Protein AF-X1NXY9-F1 (afdb_monomer_lite)

Sequence (95 aa):
MILANTKKRFQNNLIDTFEARNRLGKLNLSGERTDLLIEEWEIDKLEDDALPSKTDVDKWFKLGLITQDYYKDHLRILGYSEIHADLYIQSSLIA

Secondary structure (DSSP, 8-state):
--HHHHHHHHHTTSS-HHHHHHHHHTTT--HHHHHHHHHHHHHHHHHHS-PPPHHHHHHHHHTTSS-HHHHHHHHHHTT--HHHHHHHHHHHHH-

Organism: NCBI:txid412755

Structure (mmCIF, N/CA/C/O backbone):
data_AF-X1NXY9-F1
#
_entry.id   AF-X1NXY9-F1
#
loop_
_atom_site.group_PDB
_atom_site.id
_atom_site.type_symbol
_atom_site.label_atom_id
_atom_site.label_alt_id
_atom_site.label_comp_id
_atom_site.label_asym_id
_atom_site.label_entity_id
_atom_site.label_seq_id
_atom_site.pdbx_PDB_ins_code
_atom_site.Cartn_x
_atom_site.Cartn_y
_atom_site.Cartn_z
_atom_site.occupancy
_atom_site.B_iso_or_equiv
_atom_site.auth_seq_id
_atom_site.auth_comp_id
_atom_site.auth_asym_id
_atom_site.auth_atom_id
_atom_site.pdbx_PDB_model_num
ATOM 1 N N . MET A 1 1 ? 7.863 -9.099 -24.853 1.00 66.25 1 MET A N 1
ATOM 2 C CA . MET A 1 1 ? 8.518 -10.355 -24.414 1.00 66.25 1 MET A CA 1
ATOM 3 C C . MET A 1 1 ? 9.505 -10.190 -23.249 1.00 66.25 1 MET A C 1
ATOM 5 O O . MET A 1 1 ? 9.592 -11.121 -22.468 1.00 66.25 1 MET A O 1
ATOM 9 N N . ILE A 1 2 ? 10.172 -9.044 -23.036 1.00 81.75 2 ILE A N 1
ATOM 10 C CA . ILE A 1 2 ? 10.970 -8.799 -21.805 1.00 81.75 2 ILE A CA 1
ATOM 11 C C . ILE A 1 2 ? 10.177 -7.991 -20.766 1.00 81.75 2 ILE A C 1
ATOM 13 O O . ILE A 1 2 ? 10.094 -8.406 -19.618 1.00 81.75 2 ILE A O 1
ATOM 17 N N . LEU A 1 3 ? 9.502 -6.914 -21.189 1.00 88.19 3 LEU A N 1
ATOM 18 C CA . LEU A 1 3 ? 8.692 -6.049 -20.317 1.00 88.19 3 LEU A CA 1
ATOM 19 C C . LEU A 1 3 ? 7.669 -6.831 -19.473 1.00 88.19 3 LEU A C 1
ATOM 21 O O . LEU A 1 3 ? 7.708 -6.775 -18.251 1.00 88.19 3 LEU A O 1
ATOM 25 N N . ALA A 1 4 ? 6.817 -7.631 -20.123 1.00 89.44 4 ALA A N 1
ATOM 26 C CA . ALA A 1 4 ? 5.794 -8.433 -19.447 1.00 89.44 4 ALA A CA 1
ATOM 27 C C . ALA A 1 4 ? 6.376 -9.477 -18.472 1.00 89.44 4 ALA A C 1
ATOM 29 O O . ALA A 1 4 ? 5.778 -9.762 -17.440 1.00 89.44 4 ALA A O 1
ATOM 30 N N . ASN A 1 5 ? 7.550 -10.046 -18.776 1.00 93.44 5 ASN A N 1
ATOM 31 C CA . ASN A 1 5 ? 8.211 -10.992 -17.876 1.00 93.44 5 ASN A CA 1
ATOM 32 C C . ASN A 1 5 ? 8.804 -10.281 -16.651 1.00 93.44 5 ASN A C 1
ATOM 34 O O . ASN A 1 5 ? 8.671 -10.788 -15.539 1.00 93.44 5 ASN A O 1
ATOM 38 N N . THR A 1 6 ? 9.418 -9.111 -16.851 1.00 93.12 6 THR A N 1
ATOM 39 C CA . THR A 1 6 ? 9.929 -8.265 -15.766 1.00 93.12 6 THR A CA 1
ATOM 40 C C . THR A 1 6 ? 8.790 -7.800 -14.861 1.00 93.12 6 THR A C 1
ATOM 42 O O . THR A 1 6 ? 8.895 -8.015 -13.659 1.00 93.12 6 THR A O 1
ATOM 45 N N . LYS A 1 7 ? 7.683 -7.292 -15.431 1.00 93.12 7 LYS A N 1
ATOM 46 C CA . LYS A 1 7 ? 6.466 -6.911 -14.692 1.00 93.12 7 LYS A CA 1
ATOM 47 C C . LYS A 1 7 ? 5.978 -8.060 -13.811 1.00 93.12 7 LYS A C 1
ATOM 49 O O . LYS A 1 7 ? 5.940 -7.932 -12.593 1.00 93.12 7 LYS A O 1
ATOM 54 N N . LYS A 1 8 ? 5.746 -9.236 -14.410 1.00 91.25 8 LYS A N 1
ATOM 55 C CA . LYS A 1 8 ? 5.287 -10.424 -13.677 1.00 91.25 8 LYS A CA 1
ATOM 56 C C . LYS A 1 8 ? 6.237 -10.816 -12.542 1.00 91.25 8 LYS A C 1
ATOM 58 O O . LYS A 1 8 ? 5.788 -11.141 -11.450 1.00 91.25 8 LYS A O 1
ATOM 63 N N . ARG A 1 9 ? 7.552 -10.813 -12.781 1.00 92.56 9 ARG A N 1
ATOM 64 C CA . ARG A 1 9 ? 8.546 -11.143 -11.745 1.00 92.56 9 ARG A CA 1
ATOM 65 C C . ARG A 1 9 ? 8.552 -10.128 -10.605 1.00 92.56 9 ARG A C 1
ATOM 67 O O . ARG A 1 9 ? 8.681 -10.541 -9.459 1.00 92.56 9 ARG A O 1
ATOM 74 N N . PHE A 1 10 ? 8.418 -8.845 -10.922 1.00 92.31 10 PHE A N 1
ATOM 75 C CA . PHE A 1 10 ? 8.379 -7.769 -9.939 1.00 92.31 10 PHE A CA 1
ATOM 76 C C . PHE A 1 10 ? 7.125 -7.860 -9.059 1.00 92.31 10 PHE A C 1
ATOM 78 O O . PHE A 1 10 ? 7.244 -7.934 -7.840 1.00 92.31 10 PHE A O 1
ATOM 85 N N . GLN A 1 11 ? 5.942 -7.991 -9.671 1.00 89.50 11 GLN A N 1
ATOM 86 C CA . GLN A 1 11 ? 4.668 -8.149 -8.953 1.00 89.50 11 GLN A CA 1
ATOM 87 C C . GLN A 1 11 ? 4.674 -9.367 -8.015 1.00 89.50 11 GLN A C 1
ATOM 89 O O . GLN A 1 11 ? 4.184 -9.300 -6.898 1.00 89.50 11 GLN A O 1
ATOM 94 N N . ASN A 1 12 ? 5.320 -10.466 -8.423 1.00 88.00 12 ASN A N 1
ATOM 95 C CA . ASN A 1 12 ? 5.438 -11.684 -7.614 1.00 88.00 12 ASN A CA 1
ATOM 96 C C . ASN A 1 12 ? 6.610 -11.661 -6.606 1.00 88.00 12 ASN A C 1
ATOM 98 O O . ASN A 1 12 ? 7.015 -12.722 -6.133 1.00 88.00 12 ASN A O 1
ATOM 102 N N . ASN A 1 13 ? 7.197 -10.498 -6.297 1.00 88.19 13 ASN A N 1
ATOM 103 C CA . ASN A 1 13 ? 8.327 -10.359 -5.364 1.00 88.19 13 ASN A CA 1
ATOM 104 C C . ASN A 1 13 ? 9.586 -11.181 -5.732 1.00 88.19 13 ASN A C 1
ATOM 106 O O . ASN A 1 13 ? 10.435 -11.439 -4.882 1.00 88.19 13 ASN A O 1
ATOM 110 N N . LEU A 1 14 ? 9.736 -11.609 -6.992 1.00 92.19 14 LEU A N 1
ATOM 111 C CA . LEU A 1 14 ? 10.882 -12.416 -7.445 1.00 92.19 14 LEU A CA 1
ATOM 112 C C . LEU A 1 14 ? 12.109 -11.565 -7.792 1.00 92.19 14 LEU A C 1
ATOM 114 O O . LEU A 1 14 ? 13.198 -12.108 -7.987 1.00 92.19 14 LEU A O 1
ATOM 118 N N . ILE A 1 15 ? 11.914 -10.258 -7.957 1.00 93.56 15 ILE A N 1
ATOM 119 C CA . ILE A 1 15 ? 12.953 -9.256 -8.196 1.00 93.56 15 ILE A CA 1
ATOM 120 C C . ILE A 1 15 ? 12.577 -7.972 -7.453 1.00 93.56 15 ILE A C 1
ATOM 122 O O . ILE A 1 15 ? 11.392 -7.669 -7.315 1.00 93.56 15 ILE A O 1
ATOM 126 N N . ASP A 1 16 ? 13.578 -7.220 -7.008 1.00 92.94 16 ASP A N 1
ATOM 127 C CA . ASP A 1 16 ? 13.392 -5.906 -6.396 1.00 92.94 16 ASP A CA 1
ATOM 128 C C . ASP A 1 16 ? 13.367 -4.781 -7.447 1.00 92.94 16 ASP A C 1
ATOM 130 O O . ASP A 1 16 ? 13.530 -5.000 -8.656 1.00 92.94 16 ASP A O 1
ATOM 134 N N . THR A 1 17 ? 13.166 -3.550 -6.981 1.00 91.38 17 THR A N 1
ATOM 135 C CA . THR A 1 17 ? 13.104 -2.359 -7.830 1.00 91.38 17 THR A CA 1
ATOM 136 C C . THR A 1 17 ? 14.415 -2.102 -8.580 1.00 91.38 17 THR A C 1
ATOM 138 O O . THR A 1 17 ? 14.393 -1.648 -9.724 1.00 91.38 17 THR A O 1
ATOM 141 N N . PHE A 1 18 ? 15.570 -2.408 -7.982 1.00 92.38 18 PHE A N 1
ATOM 142 C CA . PHE A 1 18 ? 16.873 -2.218 -8.625 1.00 92.38 18 PHE A CA 1
ATOM 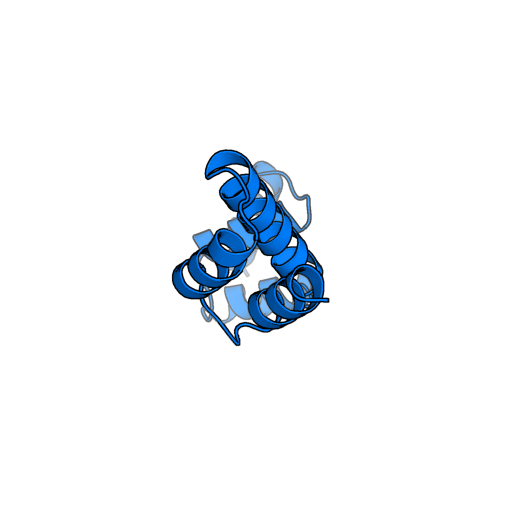143 C C . PHE A 1 18 ? 17.056 -3.182 -9.805 1.00 92.38 18 PHE A C 1
ATOM 145 O O . PHE A 1 18 ? 17.397 -2.767 -10.915 1.00 92.38 18 PHE A O 1
ATOM 152 N N . GLU A 1 19 ? 16.755 -4.461 -9.600 1.00 93.38 19 GLU A N 1
ATOM 153 C CA . GLU A 1 19 ? 16.813 -5.494 -10.631 1.00 93.38 19 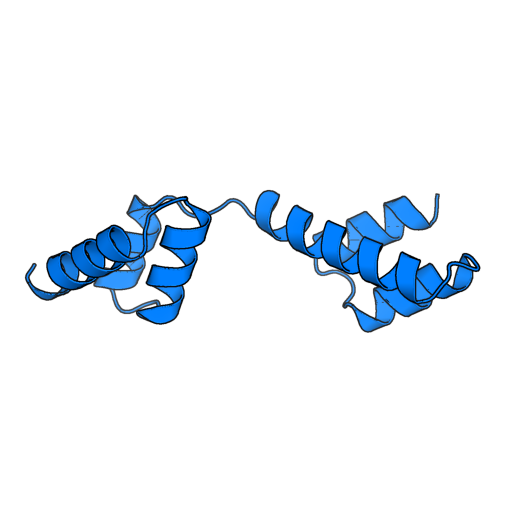GLU A CA 1
ATOM 154 C C . GLU A 1 19 ? 15.768 -5.253 -11.735 1.00 93.38 19 GLU A C 1
ATOM 156 O O . GLU A 1 19 ? 16.056 -5.446 -12.922 1.00 93.38 19 GLU A O 1
ATOM 161 N N . ALA A 1 20 ? 14.574 -4.768 -11.380 1.00 93.62 20 ALA A N 1
ATOM 162 C CA . ALA A 1 20 ? 13.560 -4.360 -12.349 1.00 93.62 20 ALA A CA 1
ATOM 163 C C . ALA A 1 20 ? 14.048 -3.194 -13.228 1.00 93.62 20 ALA A C 1
ATOM 165 O O . ALA A 1 20 ? 14.003 -3.305 -14.458 1.00 93.62 20 ALA A O 1
ATOM 166 N N . ARG A 1 21 ? 14.612 -2.131 -12.630 1.00 92.75 21 ARG A N 1
ATOM 167 C CA . ARG A 1 21 ? 15.213 -1.000 -13.362 1.00 92.75 21 ARG A CA 1
ATOM 168 C C . ARG A 1 21 ? 16.354 -1.445 -14.277 1.00 92.75 21 ARG A C 1
ATOM 170 O O . ARG A 1 21 ? 16.379 -1.064 -15.445 1.00 92.75 21 ARG A O 1
ATOM 177 N N . ASN A 1 22 ? 17.247 -2.318 -13.808 1.00 91.88 22 ASN A N 1
ATOM 178 C CA . ASN A 1 22 ? 18.338 -2.859 -14.630 1.00 91.88 22 ASN A CA 1
ATOM 179 C C . ASN A 1 22 ? 17.832 -3.634 -15.853 1.00 91.88 22 ASN A C 1
ATOM 181 O O . ASN A 1 22 ? 18.409 -3.554 -16.939 1.00 91.88 22 ASN A O 1
ATOM 185 N N . ARG A 1 23 ? 16.746 -4.400 -15.703 1.00 91.75 23 ARG A N 1
ATOM 186 C CA . ARG A 1 23 ? 16.121 -5.135 -16.814 1.00 91.75 23 ARG A CA 1
ATOM 187 C C . ARG A 1 23 ? 15.414 -4.205 -17.793 1.00 91.75 23 ARG A C 1
ATOM 189 O O . ARG A 1 23 ? 15.486 -4.449 -18.995 1.00 91.75 23 ARG A O 1
ATOM 196 N N . LEU A 1 24 ? 14.761 -3.159 -17.292 1.00 90.38 24 LEU A N 1
ATOM 197 C CA . LEU A 1 24 ? 14.115 -2.126 -18.101 1.00 90.38 24 LEU A CA 1
ATOM 198 C C . LEU A 1 24 ? 15.133 -1.268 -18.865 1.00 90.38 24 LEU A C 1
ATOM 200 O O . LEU A 1 24 ? 14.911 -0.967 -20.035 1.00 90.38 24 LEU A O 1
ATOM 204 N N . GLY A 1 25 ? 16.290 -0.972 -18.268 1.00 86.50 25 GLY A N 1
ATOM 205 C CA . GLY A 1 25 ? 17.378 -0.235 -18.919 1.00 86.50 25 GLY A CA 1
ATOM 206 C C . GLY A 1 25 ? 17.913 -0.923 -20.181 1.00 86.50 25 GLY A C 1
ATOM 207 O O . GLY A 1 25 ? 18.290 -0.256 -21.140 1.00 86.50 25 GLY A O 1
ATOM 208 N N . LYS A 1 26 ? 17.841 -2.260 -20.254 1.00 87.75 26 LYS A N 1
ATOM 209 C CA . LYS A 1 26 ? 18.199 -3.038 -21.460 1.00 87.75 26 LYS A CA 1
ATOM 210 C C . LYS A 1 26 ? 17.241 -2.821 -22.640 1.00 87.75 26 LYS A C 1
ATOM 212 O O . LYS A 1 26 ? 17.517 -3.300 -23.736 1.00 87.75 26 LYS A O 1
ATOM 217 N N . LEU A 1 27 ? 16.117 -2.137 -22.422 1.00 86.31 27 LEU A N 1
ATOM 218 C CA . LEU A 1 27 ? 15.113 -1.820 -23.439 1.00 86.31 27 LEU A CA 1
ATOM 219 C C . LEU A 1 27 ? 15.272 -0.402 -24.019 1.00 86.31 27 LEU A C 1
ATOM 221 O O . LEU A 1 27 ? 14.394 0.030 -24.762 1.00 86.31 27 LEU A O 1
ATOM 225 N N . ASN A 1 28 ? 16.361 0.316 -23.701 1.00 83.69 28 ASN A N 1
ATOM 226 C CA . ASN A 1 28 ? 16.596 1.712 -24.110 1.00 83.69 28 ASN A CA 1
ATOM 227 C C . ASN A 1 28 ? 15.434 2.661 -23.747 1.00 83.69 28 ASN A C 1
ATOM 229 O O . ASN A 1 28 ? 15.124 3.604 -24.477 1.00 83.69 28 ASN A O 1
ATOM 233 N N . LEU A 1 29 ? 14.768 2.403 -22.619 1.00 83.75 29 LEU A N 1
ATOM 234 C CA . LEU A 1 29 ? 13.770 3.312 -22.060 1.00 83.75 29 LEU A CA 1
ATOM 235 C C . LEU A 1 29 ? 14.467 4.502 -21.391 1.00 83.75 29 LEU A C 1
ATOM 237 O O . LEU A 1 29 ? 15.572 4.367 -20.866 1.00 83.75 29 LEU A O 1
ATOM 241 N N . SER A 1 30 ? 13.815 5.666 -21.385 1.00 88.69 30 SER A N 1
ATOM 242 C CA . SER A 1 30 ? 14.272 6.785 -20.557 1.00 88.69 30 SER A CA 1
ATOM 243 C C . SER A 1 30 ? 14.137 6.439 -19.069 1.00 88.69 30 SER A C 1
ATOM 245 O O . SER A 1 30 ? 13.314 5.598 -18.691 1.00 88.69 30 SER A O 1
ATOM 247 N N . GLY A 1 31 ? 14.925 7.108 -18.220 1.00 88.19 31 GLY A N 1
ATOM 248 C CA . GLY A 1 31 ? 14.805 6.978 -16.762 1.00 88.19 31 GLY A CA 1
ATOM 249 C C . GLY A 1 31 ? 13.382 7.276 -16.286 1.00 88.19 31 GLY A C 1
ATOM 250 O O . GLY A 1 31 ? 12.773 6.446 -15.629 1.00 88.19 31 GLY A O 1
ATOM 251 N N . GLU A 1 32 ? 12.795 8.368 -16.778 1.00 90.88 32 GLU A N 1
ATOM 252 C CA . GLU A 1 32 ? 11.410 8.762 -16.489 1.00 90.88 32 GLU A CA 1
ATOM 253 C C . GLU A 1 32 ? 10.382 7.672 -16.837 1.00 90.88 32 GLU A C 1
ATOM 255 O O . GLU A 1 32 ? 9.532 7.331 -16.021 1.00 90.88 32 GLU A O 1
ATOM 260 N N . ARG A 1 33 ? 10.478 7.055 -18.025 1.00 90.25 33 ARG A N 1
ATOM 261 C CA . ARG A 1 33 ? 9.579 5.948 -18.399 1.00 90.25 33 ARG A CA 1
ATOM 262 C C . ARG A 1 33 ? 9.785 4.716 -17.530 1.00 90.25 33 ARG A C 1
ATOM 264 O O . ARG A 1 33 ? 8.845 3.964 -17.309 1.00 90.25 33 ARG A O 1
ATOM 271 N N . THR A 1 34 ? 11.017 4.484 -17.092 1.00 93.19 34 THR A N 1
ATOM 272 C CA . THR A 1 34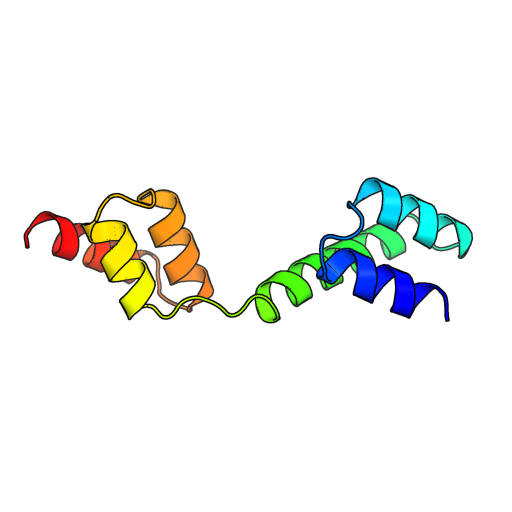 ? 11.341 3.375 -16.197 1.00 93.19 34 THR A CA 1
ATOM 273 C C . THR A 1 34 ? 10.688 3.596 -14.838 1.00 93.19 34 THR A C 1
ATOM 275 O O . THR A 1 34 ? 10.075 2.672 -14.319 1.00 93.19 34 THR A O 1
ATOM 278 N N . ASP A 1 35 ? 10.767 4.809 -14.297 1.00 92.81 35 ASP A N 1
ATOM 279 C CA . ASP A 1 35 ? 10.172 5.137 -13.003 1.00 92.81 35 ASP A CA 1
ATOM 280 C C . ASP A 1 35 ? 8.640 5.072 -13.042 1.00 92.81 35 ASP A C 1
ATOM 282 O O . ASP A 1 35 ? 8.057 4.445 -12.163 1.00 92.81 35 ASP A O 1
ATOM 286 N N . LEU A 1 36 ? 8.001 5.581 -14.103 1.00 94.31 36 LEU A N 1
ATOM 287 C CA . LEU A 1 36 ? 6.546 5.458 -14.284 1.00 94.31 36 LEU A CA 1
ATOM 288 C C . LEU A 1 36 ? 6.075 3.997 -14.344 1.00 94.31 36 LEU A C 1
ATOM 290 O O . LEU A 1 36 ? 5.046 3.655 -13.774 1.00 94.31 36 LEU A O 1
ATOM 294 N N . LEU A 1 37 ? 6.827 3.120 -15.019 1.00 94.12 37 LEU A N 1
ATOM 295 C CA . LEU A 1 37 ? 6.499 1.692 -15.071 1.00 94.12 37 LEU A CA 1
ATOM 296 C C . LEU A 1 37 ? 6.646 1.021 -13.705 1.00 94.12 37 LEU A C 1
ATOM 298 O O . LEU A 1 37 ? 5.849 0.156 -13.366 1.00 94.12 37 LEU A O 1
ATOM 302 N N . ILE A 1 38 ? 7.672 1.387 -12.936 1.00 93.81 38 ILE A N 1
ATOM 303 C CA . ILE A 1 38 ? 7.858 0.857 -11.585 1.00 93.81 38 ILE A CA 1
ATOM 304 C C . ILE A 1 38 ? 6.702 1.290 -10.680 1.00 93.81 38 ILE A C 1
ATOM 306 O O . ILE A 1 38 ? 6.144 0.439 -9.997 1.00 93.81 38 ILE A O 1
ATOM 310 N N . GLU A 1 39 ? 6.318 2.568 -10.717 1.00 92.81 39 GLU A N 1
ATOM 311 C CA . GLU A 1 39 ? 5.181 3.093 -9.954 1.00 92.81 39 GLU A CA 1
ATOM 312 C C . GLU A 1 39 ? 3.876 2.372 -10.322 1.00 92.81 39 GLU A C 1
ATOM 314 O O . GLU A 1 39 ? 3.179 1.877 -9.439 1.00 92.81 39 GLU A O 1
ATOM 319 N N . GLU A 1 40 ? 3.591 2.213 -11.622 1.00 91.56 40 GLU A N 1
ATOM 320 C CA . GLU A 1 40 ? 2.439 1.438 -12.108 1.00 91.56 40 GLU A CA 1
ATOM 321 C C . GLU A 1 40 ? 2.442 0.013 -11.534 1.00 91.56 40 GLU A C 1
ATOM 323 O O . GLU A 1 40 ? 1.426 -0.473 -11.048 1.00 91.56 40 GLU A O 1
ATOM 328 N N . TRP A 1 41 ? 3.586 -0.675 -11.552 1.00 92.94 41 TRP A N 1
ATOM 329 C CA . TRP A 1 41 ? 3.646 -2.064 -11.095 1.00 92.94 41 TRP A CA 1
ATOM 330 C C . TRP A 1 41 ? 3.583 -2.205 -9.575 1.00 92.94 41 TRP A C 1
ATOM 332 O O . TRP A 1 41 ? 3.165 -3.255 -9.089 1.00 92.94 41 TRP A O 1
ATOM 342 N N . GLU A 1 42 ? 4.024 -1.195 -8.824 1.00 88.31 42 GLU A N 1
ATOM 343 C CA . GLU A 1 42 ? 3.838 -1.136 -7.373 1.00 88.31 42 GLU A CA 1
ATOM 344 C C . GLU A 1 42 ? 2.358 -0.964 -7.024 1.00 88.31 42 GLU A C 1
ATOM 346 O O . GLU A 1 42 ? 1.875 -1.649 -6.123 1.00 88.31 42 GLU A O 1
ATOM 351 N N . ILE A 1 43 ? 1.626 -0.142 -7.782 1.00 85.31 43 IL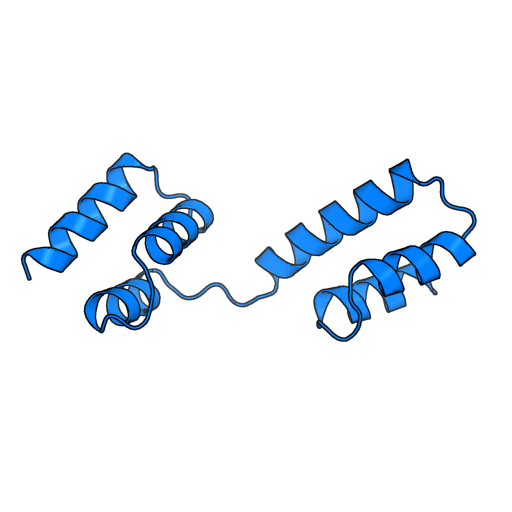E A N 1
ATOM 352 C CA . ILE A 1 43 ? 0.169 -0.006 -7.655 1.00 85.31 43 ILE A CA 1
ATOM 353 C C . ILE A 1 43 ? -0.519 -1.336 -7.977 1.00 85.31 43 ILE A C 1
ATOM 355 O O . ILE A 1 43 ? -1.268 -1.843 -7.147 1.00 85.31 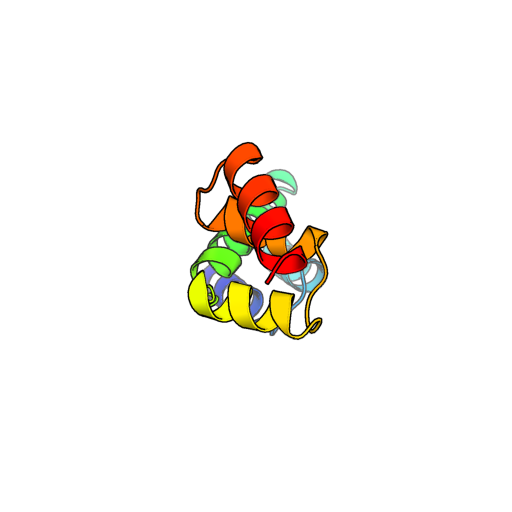43 ILE A O 1
ATOM 359 N N . ASP A 1 44 ? -0.206 -1.956 -9.118 1.00 84.50 44 ASP A N 1
ATOM 360 C CA . ASP A 1 44 ? -0.818 -3.234 -9.507 1.00 84.50 44 ASP A CA 1
ATOM 361 C C . ASP A 1 44 ? -0.570 -4.337 -8.467 1.00 84.50 44 ASP A C 1
ATOM 363 O O . ASP A 1 44 ? -1.412 -5.196 -8.231 1.00 84.50 44 ASP A O 1
ATOM 367 N N . LYS A 1 45 ? 0.608 -4.337 -7.835 1.00 81.31 45 LYS A N 1
ATOM 368 C CA . LYS A 1 45 ? 0.944 -5.298 -6.783 1.00 81.31 45 LYS A CA 1
ATOM 369 C C . LYS A 1 45 ? 0.074 -5.111 -5.537 1.00 81.31 45 LYS A C 1
ATOM 371 O O . LYS A 1 45 ? -0.279 -6.100 -4.904 1.00 81.31 45 LYS A O 1
ATOM 376 N N . LEU A 1 46 ? -0.273 -3.869 -5.193 1.00 70.19 46 LEU A N 1
ATOM 377 C CA . LEU A 1 46 ? -1.218 -3.577 -4.112 1.00 70.19 46 LEU A CA 1
ATOM 378 C C . LEU A 1 46 ? -2.646 -4.023 -4.460 1.00 70.19 46 LEU A C 1
ATOM 380 O O . LEU A 1 46 ? -3.397 -4.370 -3.553 1.00 70.19 46 LEU A O 1
ATOM 384 N N . GLU A 1 47 ? -3.017 -4.017 -5.743 1.00 65.38 47 GLU A N 1
ATOM 385 C CA . GLU A 1 47 ? -4.316 -4.519 -6.211 1.00 65.38 47 GLU A CA 1
ATOM 386 C C . GLU A 1 47 ? -4.380 -6.061 -6.261 1.00 65.38 47 GLU A C 1
ATOM 388 O O . GLU A 1 47 ? -5.424 -6.635 -5.945 1.00 65.38 47 GLU A O 1
ATOM 393 N N . ASP A 1 48 ? -3.277 -6.730 -6.628 1.00 62.56 48 ASP A N 1
ATOM 394 C CA . ASP A 1 48 ? -3.190 -8.195 -6.765 1.00 62.56 48 ASP A CA 1
ATOM 395 C C . ASP A 1 48 ? -2.944 -8.933 -5.433 1.00 62.56 48 ASP A C 1
ATOM 397 O O . ASP A 1 48 ? -3.353 -10.093 -5.289 1.00 62.56 48 ASP A O 1
ATOM 401 N N . ASP A 1 49 ? -2.292 -8.306 -4.445 1.00 64.50 49 ASP A N 1
ATOM 402 C CA . ASP A 1 49 ? -2.227 -8.864 -3.093 1.00 64.50 49 ASP A CA 1
ATOM 403 C C . ASP A 1 49 ? -3.642 -8.845 -2.507 1.00 64.50 49 ASP A C 1
ATOM 405 O O . ASP A 1 49 ? -4.212 -7.784 -2.261 1.00 64.50 49 ASP A O 1
ATOM 409 N N . ALA A 1 50 ? -4.226 -10.034 -2.308 1.00 66.81 50 ALA A N 1
ATOM 410 C CA . ALA A 1 50 ? -5.588 -10.200 -1.812 1.00 66.81 50 ALA A CA 1
ATOM 411 C C . ALA A 1 50 ? -5.785 -9.386 -0.533 1.00 66.81 50 ALA A C 1
ATOM 413 O O . ALA A 1 50 ? -5.381 -9.817 0.550 1.00 66.81 50 ALA A O 1
ATOM 414 N N . LEU A 1 51 ? -6.392 -8.207 -0.677 1.00 77.38 51 LEU A N 1
ATOM 415 C CA . LEU A 1 51 ? -6.462 -7.246 0.402 1.00 77.38 51 LEU A CA 1
ATOM 416 C C . LEU A 1 51 ? -7.289 -7.862 1.540 1.00 77.38 51 LEU A C 1
ATOM 418 O O . LEU A 1 51 ? -8.463 -8.188 1.327 1.00 77.38 51 LEU A O 1
ATOM 422 N N . PRO A 1 52 ? -6.710 -8.055 2.740 1.00 84.12 52 PRO A N 1
ATOM 423 C CA . PRO A 1 52 ? -7.448 -8.583 3.871 1.00 84.12 52 PRO A CA 1
ATOM 424 C C . PRO A 1 52 ? -8.744 -7.810 4.098 1.00 84.12 52 PRO A C 1
ATOM 426 O O . PRO A 1 52 ? -8.773 -6.574 4.036 1.00 84.12 52 PRO A O 1
ATOM 429 N N . SER A 1 53 ? -9.821 -8.546 4.373 1.00 89.38 53 SER A N 1
ATOM 430 C CA . SER A 1 53 ? -11.113 -7.932 4.646 1.00 89.38 53 SER A CA 1
ATOM 431 C C . SER A 1 53 ? -11.013 -7.028 5.875 1.00 89.38 53 SER A C 1
ATOM 433 O O . SER A 1 53 ? -10.258 -7.302 6.811 1.00 89.38 53 SER A O 1
ATOM 435 N N . LYS A 1 54 ? -11.839 -5.977 5.921 1.00 91.25 54 LYS A N 1
ATOM 436 C CA . LYS A 1 54 ? -11.932 -5.090 7.090 1.00 91.25 54 LYS A CA 1
ATOM 437 C C . LYS A 1 54 ? -12.130 -5.883 8.391 1.00 91.25 54 LYS A C 1
ATOM 439 O O . LYS A 1 54 ? -11.531 -5.570 9.410 1.00 91.25 54 LYS A O 1
ATOM 444 N N . THR A 1 55 ? -12.922 -6.954 8.341 1.00 91.81 55 THR A N 1
ATOM 445 C CA . THR A 1 55 ? -13.185 -7.835 9.485 1.00 91.81 55 THR A CA 1
ATOM 446 C C . THR A 1 55 ? -11.951 -8.604 9.956 1.00 91.81 55 THR A C 1
ATOM 448 O O . THR A 1 55 ? -11.800 -8.814 11.158 1.00 91.81 55 THR A O 1
ATOM 451 N N . ASP A 1 56 ? -11.075 -9.043 9.055 1.00 92.81 56 ASP A N 1
ATOM 452 C CA . ASP A 1 56 ? -9.857 -9.758 9.449 1.00 92.81 56 ASP A CA 1
ATOM 453 C C . ASP A 1 56 ? -8.816 -8.801 10.024 1.00 92.81 56 ASP A C 1
ATOM 455 O O . ASP A 1 56 ? -8.225 -9.088 11.066 1.00 92.81 56 ASP A O 1
ATOM 459 N N . VAL A 1 57 ? -8.688 -7.614 9.431 1.00 92.88 57 VAL A N 1
ATOM 460 C CA . VAL A 1 57 ? -7.803 -6.558 9.933 1.00 92.88 57 VAL A CA 1
ATOM 461 C C . VAL A 1 57 ? -8.264 -6.024 11.293 1.00 92.88 57 VAL A C 1
ATOM 463 O O . VAL A 1 57 ? -7.435 -5.839 12.182 1.00 92.88 57 VAL A O 1
ATOM 466 N N . ASP A 1 58 ? -9.576 -5.895 11.526 1.00 93.81 58 ASP A N 1
ATOM 467 C CA . ASP A 1 58 ? -10.139 -5.597 12.853 1.00 93.81 58 ASP A CA 1
ATOM 468 C C . ASP A 1 58 ? -9.714 -6.635 13.903 1.00 93.81 58 ASP A C 1
ATOM 470 O O . ASP A 1 58 ? -9.351 -6.277 15.025 1.00 93.81 58 ASP A O 1
ATOM 474 N N . LYS A 1 59 ? -9.764 -7.931 13.560 1.00 93.81 59 LYS A N 1
ATOM 475 C CA . LYS A 1 59 ? -9.351 -9.004 14.478 1.00 93.81 59 LYS A CA 1
ATOM 476 C C . LYS A 1 59 ? -7.864 -8.906 14.790 1.00 93.81 59 LYS A C 1
ATOM 478 O O . LYS A 1 59 ? -7.495 -8.994 15.955 1.00 93.81 59 LYS A O 1
ATOM 483 N N . TRP A 1 60 ? -7.015 -8.722 13.781 1.00 94.62 60 TRP A N 1
ATOM 484 C CA . TRP A 1 60 ? -5.570 -8.604 13.988 1.00 94.62 60 TRP A CA 1
ATOM 485 C C . TRP A 1 60 ? -5.212 -7.397 14.847 1.00 94.62 60 TRP A C 1
ATOM 487 O O . TRP A 1 60 ? -4.362 -7.520 15.727 1.00 94.62 60 TRP A O 1
ATOM 497 N N . PHE A 1 61 ? -5.895 -6.266 14.647 1.00 94.81 61 PHE A N 1
ATOM 498 C CA . PHE A 1 61 ? -5.698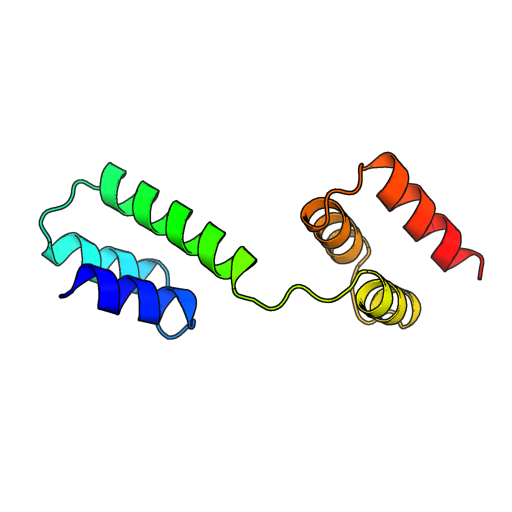 -5.072 15.461 1.00 94.81 61 PHE A CA 1
ATOM 499 C C . PHE A 1 61 ? -6.094 -5.310 16.920 1.00 94.81 61 PHE A C 1
ATOM 501 O O . PHE A 1 61 ? -5.299 -5.053 17.820 1.00 94.81 61 PHE A O 1
ATOM 508 N N . LYS A 1 62 ? -7.273 -5.897 17.166 1.00 92.25 62 LYS A N 1
ATOM 509 C CA . LYS A 1 62 ? -7.733 -6.247 18.523 1.00 92.25 62 LYS A CA 1
ATOM 510 C C . LYS A 1 62 ? -6.840 -7.273 19.221 1.00 92.25 62 LYS A C 1
ATOM 512 O O . LYS A 1 62 ? -6.697 -7.236 20.436 1.00 92.25 62 LYS A O 1
ATOM 517 N N . LEU A 1 63 ? -6.233 -8.181 18.459 1.00 93.81 63 LEU A N 1
ATOM 518 C CA . LEU A 1 63 ? -5.251 -9.144 18.964 1.00 93.81 63 LEU A CA 1
ATOM 519 C C . LEU A 1 63 ? -3.851 -8.532 19.163 1.00 93.81 63 LEU A C 1
ATOM 521 O O . LEU A 1 63 ? -2.954 -9.234 19.623 1.00 93.81 63 LEU A O 1
ATOM 525 N N . GLY A 1 64 ? -3.642 -7.259 18.809 1.00 93.00 64 GLY A N 1
ATOM 526 C CA . GLY A 1 64 ? -2.348 -6.580 18.911 1.00 93.00 64 GLY A CA 1
ATOM 527 C C . GLY A 1 64 ? -1.290 -7.091 17.927 1.00 93.00 64 GLY A C 1
ATOM 528 O O . GLY A 1 64 ? -0.100 -6.895 18.156 1.00 93.00 64 GLY A O 1
ATOM 529 N N . LEU A 1 65 ? -1.702 -7.767 16.847 1.00 95.12 65 LEU A N 1
ATOM 530 C CA . LEU A 1 65 ? -0.797 -8.346 15.843 1.00 95.12 65 LEU A CA 1
ATOM 531 C C . LEU A 1 65 ? -0.281 -7.311 14.833 1.00 95.12 65 LEU A C 1
ATOM 533 O O . LEU A 1 65 ? 0.718 -7.554 14.161 1.00 95.12 65 LEU A O 1
ATOM 537 N N . ILE A 1 66 ? -0.966 -6.173 14.715 1.00 94.12 66 ILE A N 1
ATOM 538 C CA . ILE A 1 66 ? -0.631 -5.062 13.819 1.00 94.12 66 ILE A CA 1
ATOM 539 C C . ILE A 1 66 ? -0.670 -3.738 14.582 1.00 94.12 66 ILE A C 1
ATOM 541 O O . ILE A 1 66 ? -1.339 -3.616 15.609 1.00 94.12 66 ILE A O 1
ATOM 545 N N . THR A 1 67 ? 0.046 -2.735 14.077 1.00 94.38 67 THR A N 1
ATOM 546 C CA . THR A 1 67 ? 0.085 -1.396 14.676 1.00 94.38 67 THR A CA 1
ATOM 547 C C . THR A 1 67 ? -1.142 -0.568 14.297 1.00 94.38 67 THR A C 1
ATOM 549 O O . THR A 1 67 ? -1.854 -0.867 13.336 1.00 94.38 67 THR A O 1
ATOM 552 N N . GLN A 1 68 ? -1.369 0.519 15.038 1.00 93.12 68 GLN A N 1
ATOM 553 C CA . GLN A 1 68 ? -2.411 1.494 14.718 1.00 93.12 68 GLN A CA 1
ATOM 554 C C . GLN A 1 68 ? -2.186 2.147 13.346 1.00 93.12 68 GLN A C 1
ATOM 556 O O . GLN A 1 68 ? -3.145 2.314 12.598 1.00 93.12 68 GLN A O 1
ATOM 561 N N . ASP A 1 69 ? -0.938 2.471 12.999 1.00 92.81 69 ASP A N 1
ATOM 562 C CA . ASP A 1 69 ? -0.605 3.072 11.701 1.00 92.81 69 ASP A CA 1
ATOM 563 C C . ASP A 1 69 ? -0.925 2.113 10.551 1.00 92.81 69 ASP A C 1
ATOM 565 O O . ASP A 1 69 ? -1.619 2.495 9.612 1.00 92.81 69 ASP A O 1
ATOM 569 N N . TYR A 1 70 ? -0.541 0.836 10.683 1.00 91.62 70 TYR A N 1
ATOM 570 C CA . TYR A 1 70 ? -0.890 -0.196 9.704 1.00 91.62 70 TYR A CA 1
ATOM 571 C C . TYR A 1 70 ? -2.410 -0.329 9.550 1.00 91.62 70 TYR A C 1
ATOM 573 O O . TYR A 1 70 ? -2.928 -0.386 8.438 1.00 91.62 70 TYR A O 1
ATOM 581 N N . TYR A 1 71 ? -3.144 -0.338 10.666 1.00 94.12 71 TYR A N 1
ATOM 582 C CA . TYR A 1 71 ? -4.602 -0.416 10.659 1.00 94.12 71 TYR A CA 1
ATOM 583 C C . TYR A 1 71 ? -5.247 0.782 9.936 1.00 94.12 71 TYR A C 1
ATOM 585 O O . TYR A 1 71 ? -6.147 0.597 9.113 1.00 94.12 71 TYR A O 1
ATOM 593 N N . LYS A 1 72 ? -4.762 2.006 10.188 1.00 93.62 72 LYS A N 1
ATOM 594 C CA . LYS A 1 72 ? -5.229 3.227 9.507 1.00 93.62 72 LYS A CA 1
ATOM 595 C C . LYS A 1 72 ? -4.957 3.191 8.011 1.00 93.62 72 LYS A C 1
ATOM 597 O O . LYS A 1 72 ? -5.863 3.476 7.228 1.00 93.62 72 LYS A O 1
ATOM 602 N N . ASP A 1 73 ? -3.737 2.835 7.622 1.00 91.25 73 ASP A N 1
ATOM 603 C CA . ASP A 1 73 ? -3.357 2.737 6.216 1.00 91.25 73 ASP A CA 1
ATOM 604 C C . ASP A 1 73 ? -4.213 1.707 5.482 1.00 91.25 73 ASP A C 1
ATOM 606 O O . ASP A 1 73 ? -4.701 1.981 4.385 1.00 91.25 73 ASP A O 1
ATOM 610 N N . HIS A 1 74 ? -4.494 0.573 6.124 1.00 91.19 74 HIS A N 1
ATOM 611 C CA . HIS A 1 74 ? -5.344 -0.466 5.552 1.00 91.19 74 HIS A CA 1
ATOM 612 C C . HIS A 1 74 ? -6.782 -0.000 5.326 1.00 91.19 74 HIS A C 1
ATOM 614 O O . HIS A 1 74 ? -7.366 -0.231 4.267 1.00 91.19 74 HIS A O 1
ATOM 620 N N . LEU A 1 75 ? -7.364 0.699 6.303 1.00 92.31 75 LEU A N 1
ATOM 621 C CA . LEU A 1 75 ? -8.696 1.286 6.156 1.00 92.31 75 LEU A CA 1
ATOM 622 C C . LEU A 1 75 ? -8.725 2.355 5.058 1.00 92.31 75 LEU A C 1
ATOM 624 O O . LEU A 1 75 ? -9.694 2.430 4.305 1.00 92.31 75 LEU A O 1
ATOM 628 N N . ARG A 1 76 ? -7.660 3.143 4.911 1.00 90.88 76 ARG A N 1
ATOM 629 C CA . ARG A 1 76 ? -7.548 4.112 3.817 1.00 90.88 76 ARG A CA 1
ATOM 630 C C . ARG A 1 76 ? -7.515 3.425 2.450 1.00 90.88 76 ARG A C 1
ATOM 632 O O . ARG A 1 76 ? -8.214 3.879 1.549 1.00 90.88 76 ARG A O 1
ATOM 639 N N . ILE A 1 77 ? -6.776 2.321 2.306 1.00 87.19 77 ILE A N 1
ATOM 640 C CA . ILE A 1 77 ? -6.754 1.519 1.068 1.00 87.19 77 ILE A CA 1
ATOM 641 C C . ILE A 1 77 ? -8.152 0.966 0.751 1.00 87.19 77 ILE A C 1
ATOM 643 O O . ILE A 1 77 ? -8.586 0.987 -0.396 1.00 87.19 77 ILE A O 1
ATOM 647 N N . LEU A 1 78 ? -8.904 0.557 1.776 1.00 87.56 78 LEU A N 1
ATOM 648 C CA . LEU A 1 78 ? -10.301 0.126 1.648 1.00 87.56 78 LEU A CA 1
ATOM 649 C C . LEU A 1 78 ? -11.300 1.273 1.375 1.00 87.56 78 LEU A C 1
ATOM 651 O O . LEU A 1 78 ? -12.501 1.020 1.276 1.00 87.56 78 LEU A O 1
ATOM 655 N N . GLY A 1 79 ? -10.837 2.522 1.269 1.00 88.94 79 GLY A N 1
ATOM 656 C CA . GLY A 1 79 ? -11.664 3.687 0.947 1.00 88.94 79 GLY A CA 1
ATOM 657 C C . GLY A 1 79 ? -12.353 4.349 2.145 1.00 88.94 79 GLY A C 1
ATOM 658 O O . GLY A 1 79 ? -13.248 5.176 1.958 1.00 88.94 79 GLY A O 1
ATOM 659 N N . TYR A 1 80 ? -11.967 4.019 3.379 1.00 92.06 80 TYR A N 1
ATOM 660 C CA . TYR A 1 80 ? -12.477 4.713 4.561 1.00 92.06 80 TYR A CA 1
ATOM 661 C C . TYR A 1 80 ? -11.787 6.070 4.740 1.00 92.06 80 TYR A C 1
ATOM 663 O O . TYR A 1 80 ? -10.589 6.224 4.507 1.00 92.06 80 TYR A O 1
ATOM 671 N N . SER A 1 81 ? -12.553 7.062 5.198 1.00 92.81 81 SER A N 1
ATOM 672 C CA . SER A 1 81 ? -12.004 8.359 5.587 1.00 92.81 81 SER A CA 1
ATOM 673 C C . SER A 1 81 ? -11.186 8.249 6.875 1.00 92.81 81 SER A C 1
ATOM 675 O O . SER A 1 81 ? -11.404 7.355 7.697 1.00 92.81 81 SER A O 1
ATOM 677 N N . GLU A 1 82 ? -10.290 9.211 7.087 1.00 90.75 82 GLU A N 1
ATOM 678 C CA . GLU A 1 82 ? -9.477 9.311 8.304 1.00 90.75 82 GLU A CA 1
ATOM 679 C C . GLU A 1 82 ? -10.342 9.341 9.577 1.00 90.75 82 GLU A C 1
ATOM 681 O O . GLU A 1 82 ? -10.087 8.599 10.522 1.00 90.75 82 GLU A O 1
ATOM 686 N N . ILE A 1 83 ? -11.450 10.090 9.544 1.00 94.25 83 ILE A N 1
ATOM 687 C CA . ILE A 1 83 ? -12.424 10.165 10.644 1.00 94.25 83 ILE A CA 1
ATOM 688 C C . ILE A 1 83 ? -12.997 8.779 10.970 1.00 94.25 83 ILE A C 1
ATOM 690 O O . ILE A 1 83 ? -13.111 8.408 12.137 1.00 94.25 83 ILE A O 1
ATOM 694 N N . HIS A 1 84 ? -13.363 7.992 9.953 1.00 93.25 84 HIS A N 1
ATOM 695 C CA . HIS A 1 84 ? -13.879 6.642 10.179 1.00 93.25 84 HIS A CA 1
ATOM 696 C C . HIS A 1 84 ? -12.798 5.712 10.735 1.00 93.25 84 HIS A C 1
ATOM 698 O O . HIS A 1 84 ? -13.095 4.912 11.622 1.00 93.25 84 HIS A O 1
ATOM 704 N N . ALA A 1 85 ? -11.555 5.828 10.262 1.00 92.25 85 ALA A N 1
ATOM 705 C CA . ALA A 1 85 ? -10.442 5.040 10.780 1.00 92.25 85 ALA A CA 1
ATOM 706 C C . ALA A 1 85 ? -10.191 5.314 12.270 1.00 92.25 85 ALA A C 1
ATOM 708 O O . ALA A 1 85 ? -10.066 4.372 13.056 1.00 92.25 85 ALA A O 1
ATOM 709 N N . ASP A 1 86 ? -10.212 6.583 12.680 1.00 93.44 86 ASP A N 1
ATOM 710 C CA . ASP A 1 86 ? -10.076 6.972 14.085 1.00 93.44 86 ASP A CA 1
ATOM 711 C C . ASP A 1 86 ? -11.209 6.419 14.960 1.00 93.44 86 ASP A C 1
ATOM 713 O O . ASP A 1 86 ? -10.950 5.882 16.040 1.00 93.44 86 ASP A O 1
ATOM 717 N N . LEU A 1 87 ? -12.458 6.478 14.485 1.00 93.50 87 LEU A N 1
ATOM 718 C CA . LEU A 1 87 ? -13.604 5.904 15.199 1.00 93.50 87 LEU A CA 1
ATOM 719 C C . LEU A 1 87 ? -13.468 4.387 15.382 1.00 93.50 87 LEU A C 1
ATOM 721 O O . LEU A 1 87 ? -13.761 3.865 16.460 1.00 93.50 87 LEU A O 1
ATOM 725 N N . TYR A 1 88 ? -12.990 3.668 14.363 1.00 93.19 88 TYR A N 1
ATOM 726 C CA . TYR A 1 88 ? -12.762 2.228 14.475 1.00 93.19 88 TYR A CA 1
ATOM 727 C C . TYR A 1 88 ? -11.669 1.883 15.490 1.00 93.19 88 TYR A C 1
ATOM 729 O O . TYR A 1 88 ? -11.845 0.944 16.276 1.00 93.19 88 TYR A O 1
ATOM 737 N N . ILE A 1 89 ? -10.589 2.665 15.534 1.00 91.31 89 ILE A N 1
ATOM 738 C CA . ILE A 1 89 ? -9.527 2.505 16.534 1.00 91.31 89 ILE A CA 1
ATOM 739 C C . ILE A 1 89 ? -10.084 2.712 17.938 1.00 91.31 89 ILE A C 1
ATOM 741 O O . ILE A 1 89 ? -9.922 1.842 18.791 1.00 91.31 89 ILE A O 1
ATOM 745 N N . GLN A 1 90 ? -10.793 3.820 18.170 1.00 91.12 90 GLN A N 1
ATOM 746 C CA . GLN A 1 90 ? -11.391 4.113 19.474 1.00 91.12 90 GLN A CA 1
ATOM 747 C C . GLN A 1 90 ? -12.353 3.004 19.914 1.00 91.12 90 GLN A C 1
ATOM 749 O O . GLN A 1 90 ? -12.279 2.543 21.050 1.00 91.12 90 GLN A O 1
ATOM 754 N N . SER A 1 91 ? -13.202 2.513 19.003 1.00 88.50 91 SER A N 1
ATOM 755 C CA . SER A 1 91 ? -14.138 1.421 19.301 1.00 88.50 91 SER A CA 1
ATOM 756 C C . SER A 1 91 ? -13.442 0.111 19.690 1.00 88.50 91 SER A C 1
ATOM 758 O O . SER A 1 91 ? -13.989 -0.671 20.461 1.00 88.50 91 SER A O 1
ATOM 760 N N . SER A 1 92 ? -12.231 -0.123 19.180 1.00 83.31 92 SER A N 1
ATOM 761 C CA . SER A 1 92 ? -11.462 -1.342 19.442 1.00 83.31 92 SER A CA 1
ATOM 762 C C . SER A 1 92 ? -10.681 -1.295 20.756 1.00 83.31 92 SER A C 1
ATOM 764 O O . SER A 1 92 ? -10.257 -2.343 21.222 1.00 83.31 92 SER A O 1
ATOM 766 N N . LEU A 1 93 ? -10.503 -0.110 21.352 1.00 75.69 93 LEU A N 1
ATOM 767 C CA . LEU A 1 93 ? -9.833 0.082 22.646 1.00 75.69 93 LEU A CA 1
ATOM 768 C C . LEU A 1 93 ? -10.799 0.042 23.841 1.00 75.69 93 LEU A C 1
ATOM 770 O O . LEU A 1 93 ? -10.358 -0.050 24.983 1.00 75.69 93 LEU A O 1
ATOM 774 N N . ILE A 1 94 ? -12.104 0.168 23.583 1.00 73.31 94 ILE A N 1
ATOM 775 C CA . ILE A 1 94 ? -13.160 0.236 24.609 1.00 73.31 94 ILE A CA 1
ATOM 776 C C . ILE A 1 94 ? -13.878 -1.121 24.775 1.00 73.31 94 ILE A C 1
ATOM 778 O O . ILE A 1 94 ? -14.584 -1.323 25.763 1.00 73.31 94 ILE A O 1
ATOM 782 N N . ALA A 1 95 ? -13.704 -2.040 23.820 1.00 58.22 95 ALA A N 1
ATOM 783 C CA . ALA A 1 95 ? -14.298 -3.380 23.801 1.00 58.22 95 ALA A CA 1
ATOM 784 C C . ALA A 1 95 ? -13.354 -4.433 24.392 1.00 58.22 95 ALA A C 1
ATOM 786 O O . ALA A 1 95 ? -13.868 -5.339 25.085 1.00 58.22 95 ALA A O 1
#

Foldseek 3Di:
DQLVVLLVCDLVVVDDLVVSLVSVVVVVDDPVVSVVSVVVSVVVSVVPPPQDDLVVLLVCVLVVVDDLVVQQVSVVVVVDDSVVSVVSNVVSVVD

Radius of gyration: 17.96 Å; chains: 1; bounding box: 33×23×49 Å

pLDDT: mean 88.58, std 7.89, range [58.22, 95.12]